Protein AF-A0A9D6YTI4-F1 (afdb_monomer)

Solvent-accessible surface area (backbone atoms only — not comparable to full-atom values): 9633 Å² total; per-residue (Å²): 77,42,58,66,55,45,52,50,51,53,55,50,54,53,65,39,66,66,62,89,86,66,73,75,53,67,73,57,38,54,54,53,72,66,28,68,40,32,37,25,18,70,43,61,28,40,53,52,48,32,61,78,53,73,54,76,61,80,39,73,37,69,86,45,40,60,65,76,82,59,52,83,89,55,102,50,78,38,57,71,70,54,52,51,50,50,27,66,52,89,71,84,84,43,73,69,58,45,50,54,49,50,53,51,49,55,49,20,40,55,51,25,54,54,52,55,63,54,35,80,74,37,52,63,37,80,48,66,32,64,69,35,52,49,47,23,48,51,38,34,38,75,72,52,29,37,83,73,51,64,85,34,66,83,53,90,85,40,39,77,38,72,40,74,60,76,85,124

pLDDT: mean 88.43, std 9.46, range [35.53, 98.31]

Secondary structure (DSSP, 8-state):
--HHHHHHHHHHHHHSPP-TT-PPPHHHHHHHHT-SEEEE---HHHHHHHHHHT---SEE-GGGSPPPP-----S----HHHHHHHHH------HHHHHHHHHHHHHHHHHHHHHHHHHTTS-EEEES-TTHHHHHHHHHHHTTEEEEE---TTSTT---EEEEPP--

Radius of gyration: 16.74 Å; Cα contacts (8 Å, |Δi|>4): 221; chains: 1; bounding box: 40×39×43 Å

Sequence (168 aa):
MSFEEFSRYIAAYELSGVDPDAQPSEALRARIRGAAMIFASDAPRVSDTLARMDVTADTLDPAFREAPPIAPKLPLLLPAIGWLALARARGEVSPTLREARAALVRRAESCAMRLAAASDKGDVALIGHGWFNRYVAQALIAQGWRNSKGPGFRSPWGFLCLQQASHR

Nearest PDB structures (foldseek):
  2a6p-assembly1_B  TM=5.998E-01  e=8.491E-04  Mycobacterium tuberculosis H37Rv
  1hux-assembly1_B  TM=5.062E-01  e=5.044E+00  Acidaminococcus fermentans
  2ps3-assembly2_B  TM=3.928E-01  e=8.817E+00  Escherichia coli
  7rcj-assembly6_F  TM=2.382E-01  e=4.187E+00  Citrobacter koseri ATCC BAA-895

Structure (mmCIF, N/CA/C/O backbone):
data_AF-A0A9D6YTI4-F1
#
_entry.id   AF-A0A9D6YTI4-F1
#
loop_
_atom_site.group_PDB
_atom_site.id
_atom_site.type_symbol
_atom_site.label_atom_id
_atom_site.label_alt_id
_atom_site.label_comp_id
_atom_site.label_asym_id
_atom_site.label_entity_id
_atom_site.label_seq_id
_atom_site.pdbx_PDB_ins_code
_atom_site.Cartn_x
_atom_site.Cartn_y
_atom_site.Cartn_z
_atom_site.occupancy
_atom_site.B_iso_or_equiv
_atom_site.auth_seq_id
_atom_site.auth_comp_id
_atom_site.auth_asym_id
_atom_site.auth_atom_id
_atom_site.pdbx_PDB_model_num
ATOM 1 N N . MET A 1 1 ? 20.752 -7.516 -13.866 1.00 91.69 1 MET A N 1
ATOM 2 C CA . MET A 1 1 ? 19.516 -8.169 -14.335 1.00 91.69 1 MET A CA 1
ATOM 3 C C . MET A 1 1 ? 18.891 -7.334 -15.443 1.00 91.69 1 MET A C 1
ATOM 5 O O . MET A 1 1 ? 18.971 -6.107 -15.374 1.00 91.69 1 MET A O 1
ATOM 9 N N . SER A 1 2 ? 18.316 -7.972 -16.459 1.00 93.19 2 SER A N 1
ATOM 10 C CA . SER A 1 2 ? 17.488 -7.331 -17.488 1.00 93.19 2 SER A CA 1
ATOM 11 C C . SER A 1 2 ? 16.151 -6.851 -16.902 1.00 93.19 2 SER A C 1
ATOM 13 O O . SER A 1 2 ? 15.808 -7.183 -15.764 1.00 93.19 2 SER A O 1
ATOM 15 N N . PHE A 1 3 ? 15.369 -6.087 -17.672 1.00 88.25 3 PHE A N 1
ATOM 16 C CA . PHE A 1 3 ? 14.021 -5.681 -17.251 1.00 88.25 3 PHE A CA 1
ATOM 17 C C . PHE A 1 3 ? 13.089 -6.886 -17.021 1.00 88.25 3 PHE A C 1
ATOM 19 O O . PHE A 1 3 ? 12.265 -6.877 -16.108 1.00 88.25 3 PHE A O 1
ATOM 26 N N . GLU A 1 4 ? 13.219 -7.940 -17.827 1.00 89.38 4 GLU A N 1
ATOM 27 C CA . GLU A 1 4 ? 12.411 -9.160 -17.706 1.00 89.38 4 GLU A CA 1
ATOM 28 C C . GLU A 1 4 ? 12.794 -9.974 -16.470 1.00 89.38 4 GLU A C 1
ATOM 30 O O . GLU A 1 4 ? 11.929 -10.455 -15.740 1.00 89.38 4 GLU A O 1
ATOM 35 N N . GLU A 1 5 ? 14.093 -10.097 -16.195 1.00 90.38 5 GLU A N 1
ATOM 36 C CA . GLU A 1 5 ? 14.595 -10.696 -14.957 1.00 90.38 5 GLU A CA 1
ATOM 37 C C . GLU A 1 5 ? 14.151 -9.899 -13.731 1.00 90.38 5 GLU A C 1
ATOM 39 O O . GLU A 1 5 ? 13.705 -10.490 -12.753 1.00 90.38 5 GLU A O 1
ATOM 44 N N . PHE A 1 6 ? 14.198 -8.568 -13.800 1.00 89.69 6 PHE A N 1
ATOM 45 C CA . PHE A 1 6 ? 13.674 -7.701 -12.751 1.00 89.69 6 PHE A CA 1
ATOM 46 C C . PHE A 1 6 ? 12.166 -7.885 -12.547 1.00 89.69 6 PHE A C 1
ATOM 48 O O . PHE A 1 6 ? 11.708 -8.000 -11.415 1.00 89.69 6 PHE A O 1
ATOM 55 N N . SER A 1 7 ? 11.392 -7.967 -13.629 1.00 86.38 7 SER A N 1
ATOM 56 C CA . SER A 1 7 ? 9.943 -8.183 -13.557 1.00 86.38 7 SER A CA 1
ATOM 57 C C . SER A 1 7 ? 9.611 -9.529 -12.908 1.00 86.38 7 SER A C 1
ATOM 59 O O . SER A 1 7 ? 8.753 -9.591 -12.029 1.00 86.38 7 SER A O 1
ATOM 61 N N . ARG A 1 8 ? 10.342 -10.594 -13.269 1.00 87.75 8 ARG A N 1
ATOM 62 C CA . ARG A 1 8 ? 10.228 -11.907 -12.616 1.00 87.75 8 ARG A CA 1
ATOM 63 C C . ARG A 1 8 ? 10.657 -11.863 -11.151 1.00 87.75 8 ARG A C 1
ATOM 65 O O . ARG A 1 8 ? 9.982 -12.454 -10.318 1.00 87.75 8 ARG A O 1
ATOM 72 N N . TYR A 1 9 ? 11.732 -11.144 -10.831 1.00 86.19 9 TYR A N 1
ATOM 73 C CA . TYR A 1 9 ? 12.196 -10.949 -9.457 1.00 86.19 9 TYR A CA 1
ATOM 74 C C . TYR A 1 9 ? 11.130 -10.262 -8.588 1.00 86.19 9 TYR A C 1
ATOM 76 O O . TYR A 1 9 ? 10.857 -10.724 -7.484 1.00 86.19 9 TYR A O 1
ATOM 84 N N . ILE A 1 10 ? 10.476 -9.211 -9.095 1.00 83.06 10 ILE A N 1
ATOM 85 C CA . ILE A 1 10 ? 9.378 -8.534 -8.388 1.00 83.06 10 ILE A CA 1
ATOM 86 C C . ILE A 1 10 ? 8.167 -9.459 -8.222 1.00 83.06 10 ILE A C 1
ATOM 88 O O . ILE A 1 10 ? 7.626 -9.539 -7.124 1.00 83.06 10 ILE A O 1
ATOM 92 N N . ALA A 1 11 ? 7.775 -10.195 -9.266 1.00 82.62 11 ALA A N 1
ATOM 93 C CA . ALA A 1 11 ? 6.665 -11.145 -9.180 1.00 82.62 11 ALA A CA 1
ATOM 94 C C . ALA A 1 11 ? 6.938 -12.262 -8.155 1.00 82.62 11 ALA A C 1
ATOM 96 O O . ALA A 1 11 ? 6.075 -12.589 -7.348 1.00 82.62 11 ALA A O 1
ATOM 97 N N . ALA A 1 12 ? 8.158 -12.806 -8.131 1.00 82.62 12 ALA A N 1
ATOM 98 C CA . ALA A 1 12 ? 8.565 -13.794 -7.135 1.00 82.62 12 ALA A CA 1
ATOM 99 C C . ALA A 1 12 ? 8.562 -13.211 -5.713 1.00 82.62 12 ALA A C 1
ATOM 101 O O . ALA A 1 12 ? 8.142 -13.886 -4.777 1.00 82.62 12 ALA A O 1
ATOM 102 N N . TYR A 1 13 ? 8.971 -11.950 -5.549 1.00 76.56 13 TYR A N 1
ATOM 103 C CA . TYR A 1 13 ? 8.908 -11.252 -4.264 1.00 76.56 13 TYR A CA 1
ATOM 104 C C . TYR A 1 13 ? 7.466 -11.047 -3.765 1.00 76.56 13 TYR A C 1
ATOM 106 O O . TYR A 1 13 ? 7.209 -11.135 -2.567 1.00 76.56 13 TYR A O 1
ATOM 114 N N . GLU A 1 14 ? 6.498 -10.804 -4.652 1.00 72.94 14 GLU A N 1
ATOM 115 C CA . GLU A 1 14 ? 5.083 -10.734 -4.254 1.00 72.94 14 GLU A CA 1
ATOM 116 C C . GLU A 1 14 ? 4.524 -12.072 -3.764 1.00 72.94 14 GLU A C 1
ATOM 118 O O . GLU A 1 14 ? 3.654 -12.089 -2.892 1.00 72.94 14 GLU A O 1
ATOM 123 N N . LEU A 1 15 ? 5.033 -13.175 -4.316 1.00 77.06 15 LEU A N 1
ATOM 124 C CA . LEU A 1 15 ? 4.659 -14.535 -3.934 1.00 77.06 15 LEU A CA 1
ATOM 125 C C . LEU A 1 15 ? 5.433 -15.045 -2.713 1.00 77.06 15 LEU A C 1
ATOM 127 O O . LEU A 1 15 ? 5.004 -16.011 -2.088 1.00 77.06 15 LEU A O 1
ATOM 131 N N . SER A 1 16 ? 6.560 -14.419 -2.365 1.00 74.31 16 SER A N 1
ATOM 132 C CA . SER A 1 16 ? 7.321 -14.771 -1.166 1.00 74.31 16 SER A CA 1
ATOM 133 C C . SER A 1 16 ? 6.629 -14.268 0.097 1.00 74.31 16 SER A C 1
ATOM 135 O O . SER A 1 16 ? 6.150 -13.133 0.129 1.00 74.31 16 SER A O 1
ATOM 137 N N . GLY A 1 17 ? 6.608 -15.098 1.140 1.00 67.62 17 GLY A N 1
ATOM 138 C CA . GLY A 1 17 ? 6.094 -14.720 2.454 1.00 67.62 17 GLY A CA 1
ATOM 139 C C . GLY A 1 17 ? 6.899 -13.597 3.114 1.00 67.62 17 GLY A C 1
ATOM 140 O O . GLY A 1 17 ? 7.966 -13.188 2.647 1.00 67.62 17 GLY A O 1
ATOM 141 N N . VAL A 1 18 ? 6.378 -13.079 4.225 1.00 69.62 18 VAL A N 1
ATOM 142 C CA . VAL A 1 18 ? 7.120 -12.111 5.047 1.00 69.62 18 VAL A CA 1
ATOM 143 C C . VAL A 1 18 ? 8.313 -12.811 5.696 1.00 69.62 18 VAL A C 1
ATOM 145 O O . VAL A 1 18 ? 8.191 -13.962 6.112 1.00 69.62 18 VAL A O 1
ATOM 148 N N . ASP A 1 19 ? 9.440 -12.099 5.792 1.00 74.44 19 ASP A N 1
ATOM 149 C CA . ASP A 1 19 ? 10.637 -12.536 6.518 1.00 74.44 19 ASP A CA 1
ATOM 150 C C . ASP A 1 19 ? 10.245 -13.241 7.838 1.00 74.44 19 ASP A C 1
ATOM 152 O O . ASP A 1 19 ? 9.569 -12.621 8.673 1.00 74.44 19 ASP A O 1
ATOM 156 N N . PRO A 1 20 ? 10.607 -14.530 8.014 1.00 69.56 20 PRO A N 1
ATOM 157 C CA . PRO A 1 20 ? 10.209 -15.321 9.168 1.00 69.56 20 PRO A CA 1
ATOM 158 C C . PRO A 1 20 ? 10.542 -14.666 10.505 1.00 69.56 20 PRO A C 1
ATOM 160 O O . PRO A 1 20 ? 9.713 -14.727 11.421 1.00 69.56 20 PRO A O 1
ATOM 163 N N . ASP A 1 21 ? 11.686 -13.986 10.570 1.00 76.75 21 ASP A N 1
ATOM 164 C CA . ASP A 1 21 ? 12.235 -13.386 11.784 1.00 76.75 21 ASP A CA 1
ATOM 165 C C . ASP A 1 21 ? 11.676 -11.978 12.042 1.00 76.75 21 ASP A C 1
ATOM 167 O O . ASP A 1 21 ? 11.723 -11.464 13.164 1.00 76.75 21 ASP A O 1
ATOM 171 N N . ALA A 1 22 ? 11.074 -11.348 11.029 1.00 75.19 22 ALA A N 1
ATOM 172 C CA . ALA A 1 22 ? 10.446 -10.044 11.171 1.00 75.19 22 ALA A CA 1
ATOM 173 C C . ALA A 1 22 ? 9.060 -10.173 11.822 1.00 75.19 22 ALA A C 1
ATOM 175 O O . ALA A 1 22 ? 8.070 -10.532 11.177 1.00 75.19 22 ALA A O 1
ATOM 176 N N . GLN A 1 23 ? 8.960 -9.795 13.094 1.00 80.19 23 GLN A N 1
ATOM 177 C CA . GLN A 1 23 ? 7.691 -9.740 13.822 1.00 80.19 23 GLN A CA 1
ATOM 178 C C . GLN A 1 23 ? 7.117 -8.317 13.851 1.00 80.19 23 GLN A C 1
ATOM 180 O O . GLN A 1 23 ? 7.872 -7.356 14.038 1.00 80.19 23 GLN A O 1
ATOM 185 N N . PRO A 1 24 ? 5.786 -8.143 13.711 1.00 84.12 24 PRO A N 1
ATOM 186 C CA . PRO A 1 24 ? 5.182 -6.843 13.951 1.00 84.12 24 PRO A CA 1
ATOM 187 C C . PRO A 1 24 ? 5.358 -6.458 15.425 1.00 84.12 24 PRO A C 1
ATOM 189 O O . PRO A 1 24 ? 5.424 -7.318 16.306 1.00 84.12 24 PRO A O 1
ATOM 192 N N . SER A 1 25 ? 5.435 -5.160 15.713 1.00 87.25 25 SER A N 1
ATOM 193 C CA . SER A 1 25 ? 5.437 -4.698 17.101 1.00 87.25 25 SER A CA 1
ATOM 194 C C . SER A 1 25 ? 4.063 -4.911 17.736 1.00 87.25 25 SER A C 1
ATOM 196 O O . SER A 1 25 ? 3.037 -4.853 17.054 1.00 87.25 25 SER A O 1
ATOM 198 N N . GLU A 1 26 ? 4.023 -5.101 19.055 1.00 89.25 26 GLU A N 1
ATOM 199 C CA . GLU A 1 26 ? 2.749 -5.263 19.767 1.00 89.25 26 GLU A CA 1
ATOM 200 C C . GLU A 1 26 ? 1.852 -4.030 19.618 1.00 89.25 26 GLU A C 1
ATOM 202 O O . GLU A 1 26 ? 0.651 -4.147 19.407 1.00 89.25 26 GLU A O 1
ATOM 207 N N . ALA A 1 27 ? 2.449 -2.837 19.607 1.00 89.06 27 ALA A N 1
ATOM 208 C CA . ALA A 1 27 ? 1.726 -1.595 19.357 1.00 89.06 27 ALA A CA 1
ATOM 209 C C . ALA A 1 27 ? 1.045 -1.569 17.975 1.00 89.06 27 ALA A C 1
ATOM 211 O O . ALA A 1 27 ? -0.057 -1.037 17.839 1.00 89.06 27 ALA A O 1
ATOM 212 N N . LEU A 1 28 ? 1.682 -2.135 16.941 1.00 89.94 28 LEU A N 1
ATOM 213 C CA . LEU A 1 28 ? 1.073 -2.250 15.617 1.00 89.94 28 LEU A CA 1
ATOM 214 C C . LEU A 1 28 ? -0.063 -3.281 15.618 1.00 89.94 28 LEU A C 1
ATOM 216 O O . LEU A 1 28 ? -1.130 -2.987 15.082 1.00 89.94 28 LEU A O 1
ATOM 220 N N . ARG A 1 29 ? 0.144 -4.445 16.251 1.00 92.06 29 ARG A N 1
ATOM 221 C CA . ARG A 1 29 ? -0.892 -5.482 16.397 1.00 92.06 29 ARG A CA 1
ATOM 222 C C . ARG A 1 29 ? -2.129 -4.946 17.108 1.00 92.06 29 ARG A C 1
ATOM 224 O O . ARG A 1 29 ? -3.224 -5.040 16.562 1.00 92.06 29 ARG A O 1
ATOM 231 N N . ALA A 1 30 ? -1.951 -4.323 18.271 1.00 91.69 30 ALA A N 1
ATOM 232 C CA . ALA A 1 30 ? -3.040 -3.747 19.053 1.00 91.69 30 ALA A CA 1
ATOM 233 C C . AL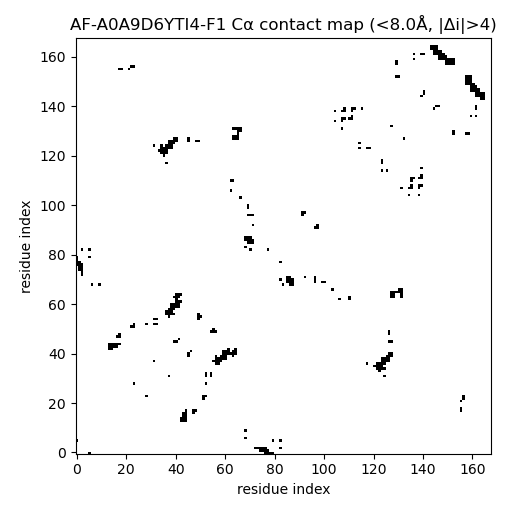A A 1 30 ? -3.848 -2.724 18.244 1.00 91.69 30 ALA A C 1
ATOM 235 O O . ALA A 1 30 ? -5.075 -2.718 18.298 1.00 91.69 30 ALA A O 1
ATOM 236 N N . ARG A 1 31 ? -3.175 -1.893 17.439 1.00 91.88 31 ARG A N 1
ATOM 237 C CA . ARG A 1 31 ? -3.858 -0.882 16.627 1.00 91.88 31 ARG A CA 1
ATOM 238 C C . ARG A 1 31 ? -4.650 -1.469 15.465 1.00 91.88 31 ARG A C 1
ATOM 240 O O . ARG A 1 31 ? -5.705 -0.944 15.144 1.00 91.88 31 ARG A O 1
ATOM 247 N N . ILE A 1 32 ? -4.152 -2.535 14.845 1.00 93.94 32 ILE A N 1
ATOM 248 C CA . ILE A 1 32 ? -4.874 -3.223 13.768 1.00 93.94 32 ILE A CA 1
ATOM 249 C C . ILE A 1 32 ? -6.064 -4.000 14.330 1.00 93.94 32 ILE A C 1
ATOM 251 O O . ILE A 1 32 ? -7.147 -3.905 13.771 1.00 93.94 32 ILE A O 1
ATOM 255 N N . ARG A 1 33 ? -5.902 -4.687 15.468 1.00 93.44 33 ARG A N 1
ATOM 256 C CA . ARG A 1 33 ? -7.010 -5.367 16.164 1.00 93.44 33 ARG A CA 1
ATOM 257 C C . ARG A 1 33 ? -8.103 -4.407 16.636 1.00 93.44 33 ARG A C 1
ATOM 259 O O . ARG A 1 33 ? -9.257 -4.799 16.708 1.00 93.44 33 ARG A O 1
ATOM 266 N N . GLY A 1 34 ? -7.734 -3.174 16.978 1.00 93.62 34 GLY A N 1
ATOM 267 C CA . GLY A 1 34 ? -8.677 -2.130 17.376 1.00 93.62 34 GLY A CA 1
ATOM 268 C C . GLY A 1 34 ? -9.366 -1.410 16.214 1.00 93.62 34 GLY A C 1
ATOM 269 O O . GLY A 1 34 ? -10.199 -0.546 16.474 1.00 93.62 34 GLY A O 1
ATOM 270 N N . ALA A 1 35 ? -9.018 -1.711 14.958 1.00 95.94 35 ALA A N 1
ATOM 271 C CA . ALA A 1 35 ? -9.684 -1.110 13.809 1.00 95.94 35 ALA A CA 1
ATOM 272 C C . ALA A 1 35 ? -11.132 -1.614 13.712 1.00 95.94 35 ALA A C 1
ATOM 274 O O . ALA A 1 35 ? -11.401 -2.800 13.880 1.00 95.94 35 ALA A O 1
ATOM 275 N N . ALA A 1 36 ? -12.057 -0.710 13.396 1.00 96.88 36 ALA A N 1
ATOM 276 C CA . ALA A 1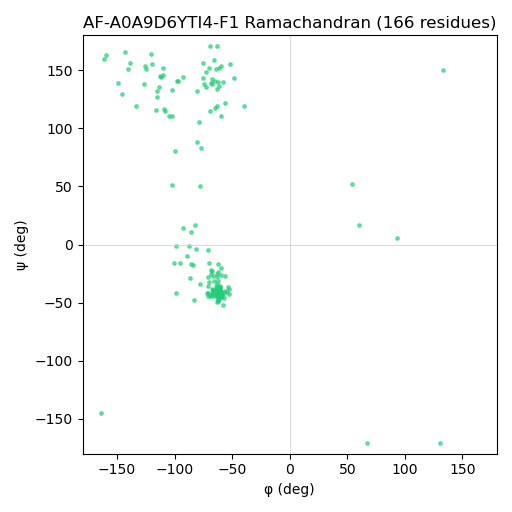 36 ? -13.453 -1.038 13.130 1.00 96.88 36 ALA A CA 1
ATOM 277 C C . ALA A 1 36 ? -13.624 -1.831 11.826 1.00 96.88 36 ALA A C 1
ATOM 279 O O . ALA A 1 36 ? -14.610 -2.548 11.671 1.00 96.88 36 ALA A O 1
ATOM 280 N N . MET A 1 37 ? -12.690 -1.676 10.881 1.00 97.56 37 MET A N 1
ATOM 281 C CA . MET A 1 37 ? -12.677 -2.434 9.634 1.00 97.56 37 MET A CA 1
ATOM 282 C C . MET A 1 37 ? -11.252 -2.654 9.119 1.00 97.56 37 MET A C 1
ATOM 284 O O . MET A 1 37 ? -10.420 -1.741 9.125 1.00 97.56 37 MET A O 1
ATOM 288 N N . ILE A 1 38 ? -10.988 -3.855 8.614 1.00 98.06 38 ILE A N 1
ATOM 289 C CA . ILE A 1 38 ? -9.710 -4.274 8.046 1.00 98.06 38 ILE A CA 1
ATOM 290 C C . ILE A 1 38 ? -9.894 -4.598 6.560 1.00 98.06 38 ILE A C 1
ATOM 292 O O . ILE A 1 38 ? -10.561 -5.557 6.174 1.00 98.06 38 ILE A O 1
ATOM 296 N N . PHE A 1 39 ? -9.235 -3.814 5.713 1.00 98.31 39 PHE A N 1
ATOM 297 C CA . PHE A 1 39 ? -9.076 -4.079 4.289 1.00 98.31 39 PHE A CA 1
ATOM 298 C C . PHE A 1 39 ? -7.733 -4.751 4.040 1.00 98.31 39 PHE A C 1
ATOM 300 O O . PHE A 1 39 ? -6.711 -4.357 4.608 1.00 98.31 39 PHE A O 1
ATOM 307 N N . ALA A 1 40 ? -7.715 -5.719 3.137 1.00 97.38 40 ALA A N 1
ATOM 308 C CA . ALA A 1 40 ? -6.507 -6.404 2.727 1.00 97.38 40 ALA A CA 1
ATOM 309 C C . ALA A 1 40 ? -6.498 -6.684 1.223 1.00 97.38 40 ALA A C 1
ATOM 311 O O . ALA A 1 40 ? -7.541 -6.883 0.600 1.00 97.38 40 ALA A O 1
ATOM 312 N N . SER A 1 41 ? -5.304 -6.739 0.635 1.00 95.06 41 SER A N 1
ATOM 313 C CA . SER A 1 41 ? -5.147 -7.389 -0.669 1.00 95.06 41 SER A CA 1
ATOM 314 C C . SER A 1 41 ? -5.190 -8.907 -0.521 1.00 95.06 41 SER A C 1
ATOM 316 O O . SER A 1 41 ? -4.772 -9.437 0.504 1.00 95.06 41 SER A O 1
ATOM 318 N N . ASP A 1 42 ? -5.550 -9.607 -1.584 1.00 92.62 42 ASP A N 1
ATOM 319 C CA . ASP A 1 42 ? -5.503 -11.069 -1.707 1.00 92.62 42 ASP A CA 1
ATOM 320 C C . ASP A 1 42 ? -4.110 -11.623 -2.086 1.00 92.62 42 ASP A C 1
ATOM 322 O O . ASP A 1 42 ? -3.990 -12.762 -2.535 1.00 92.62 42 ASP A O 1
ATOM 326 N N . ALA A 1 43 ? -3.039 -10.835 -1.938 1.00 89.38 43 ALA A N 1
ATOM 327 C CA . ALA A 1 43 ? -1.681 -11.322 -2.160 1.00 89.38 43 ALA A CA 1
ATOM 328 C C . ALA A 1 43 ? -1.283 -12.358 -1.083 1.00 89.38 43 ALA A C 1
ATOM 330 O O . ALA A 1 43 ? -1.510 -12.096 0.101 1.00 89.38 43 ALA A O 1
ATOM 331 N N . PRO A 1 44 ? -0.607 -13.473 -1.432 1.00 87.19 44 PRO A N 1
ATOM 332 C CA . PRO A 1 44 ? -0.249 -14.527 -0.470 1.00 87.19 44 PRO A CA 1
ATOM 333 C C . PRO A 1 44 ? 0.497 -14.016 0.771 1.00 87.19 44 PRO A C 1
ATOM 335 O O . PRO A 1 44 ? 0.154 -14.344 1.903 1.00 87.19 44 PRO A O 1
ATOM 338 N N . ARG A 1 45 ? 1.456 -13.106 0.579 1.00 86.12 45 ARG A N 1
ATOM 339 C CA . ARG A 1 45 ? 2.203 -12.471 1.677 1.00 86.12 45 ARG A CA 1
ATOM 340 C C . ARG A 1 45 ? 1.353 -11.639 2.638 1.00 86.12 45 ARG A C 1
ATOM 342 O O . ARG A 1 45 ? 1.773 -11.392 3.765 1.00 86.12 45 ARG A O 1
ATOM 349 N N . VAL A 1 46 ? 0.190 -11.159 2.198 1.00 90.31 46 VAL A N 1
ATOM 350 C CA . VAL A 1 46 ? -0.753 -10.443 3.064 1.00 90.31 46 VAL A CA 1
ATOM 351 C C . VAL A 1 46 ? -1.534 -11.427 3.929 1.00 90.31 4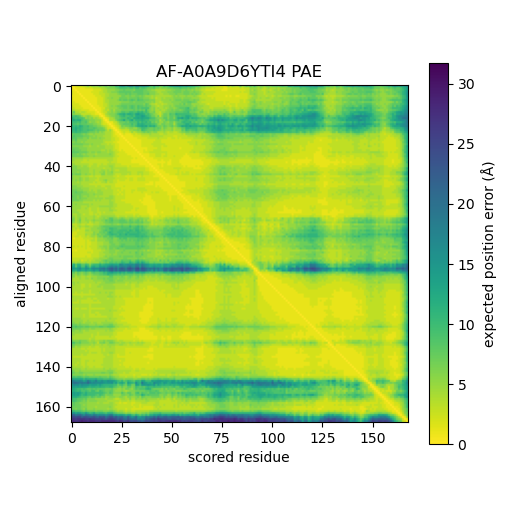6 VAL A C 1
ATOM 353 O O . VAL A 1 46 ? -1.764 -11.127 5.098 1.00 90.31 46 VAL A O 1
ATOM 356 N N . SER A 1 47 ? -1.839 -12.625 3.428 1.00 88.62 47 SER A N 1
ATOM 357 C CA . SER A 1 47 ? -2.395 -13.709 4.247 1.00 88.62 47 SER A CA 1
ATOM 358 C C . SER A 1 47 ? -1.459 -14.084 5.402 1.00 88.62 47 SER A C 1
ATOM 360 O O . SER A 1 47 ? -1.911 -14.166 6.543 1.00 88.62 47 SER A O 1
ATOM 362 N N . ASP A 1 48 ? -0.150 -14.191 5.150 1.00 88.38 48 ASP A N 1
ATOM 363 C CA . ASP A 1 48 ? 0.848 -14.414 6.212 1.00 88.38 48 ASP A CA 1
ATOM 364 C C . ASP A 1 48 ? 0.857 -13.279 7.242 1.00 88.38 48 ASP A C 1
ATOM 366 O O . ASP A 1 48 ? 1.005 -13.503 8.446 1.00 88.38 48 ASP A O 1
ATOM 370 N N . THR A 1 49 ? 0.701 -12.036 6.779 1.00 90.06 49 THR A N 1
ATOM 371 C CA . THR A 1 49 ? 0.601 -10.873 7.659 1.00 90.06 49 THR A CA 1
ATOM 372 C C . THR A 1 49 ? -0.626 -10.947 8.565 1.00 90.06 49 THR A C 1
ATOM 374 O O . THR A 1 49 ? -0.487 -10.751 9.773 1.00 90.06 49 THR A O 1
ATOM 377 N N . LEU A 1 50 ? -1.800 -11.236 8.001 1.00 92.38 50 LEU A N 1
ATOM 378 C CA . LEU A 1 50 ? -3.052 -11.375 8.747 1.00 92.38 50 LEU A CA 1
ATOM 379 C C . LEU A 1 50 ? -2.921 -12.447 9.838 1.00 92.38 50 LEU A C 1
ATOM 381 O O . LEU A 1 50 ? -3.215 -12.175 11.001 1.00 92.38 50 LEU A O 1
ATOM 385 N N . ALA A 1 51 ? -2.358 -13.610 9.492 1.00 90.44 51 ALA A N 1
ATOM 386 C CA . ALA A 1 51 ? -2.112 -14.697 10.436 1.00 90.44 51 ALA A CA 1
ATOM 387 C C . ALA A 1 51 ? -1.166 -14.286 11.581 1.00 90.44 51 ALA A C 1
ATOM 389 O O . ALA A 1 51 ? -1.461 -14.523 12.747 1.00 90.44 51 ALA A O 1
ATOM 390 N N . ARG A 1 52 ? -0.054 -13.599 11.281 1.00 88.38 52 ARG A N 1
ATOM 391 C CA . ARG A 1 52 ? 0.905 -13.115 12.302 1.00 88.38 52 ARG A CA 1
ATOM 392 C C . ARG A 1 52 ? 0.347 -12.012 13.202 1.00 88.38 52 ARG A C 1
ATOM 394 O O . ARG A 1 52 ? 0.872 -11.776 14.290 1.00 88.38 52 ARG A O 1
ATOM 401 N N . MET A 1 53 ? -0.663 -11.290 12.732 1.00 89.25 53 MET A N 1
ATOM 402 C CA . MET A 1 53 ? -1.374 -10.284 13.520 1.00 89.25 53 MET A CA 1
ATOM 403 C C . MET A 1 53 ? -2.555 -10.878 14.297 1.00 89.25 53 MET A C 1
ATOM 405 O O . MET A 1 53 ? -3.067 -10.204 15.194 1.00 89.25 53 MET A O 1
ATOM 409 N N . ASP A 1 54 ? -2.920 -12.134 14.015 1.00 91.75 54 ASP A N 1
ATOM 410 C CA . ASP A 1 54 ? -4.101 -12.819 14.547 1.00 91.75 54 ASP A CA 1
ATOM 411 C C . ASP A 1 54 ? -5.374 -11.999 14.285 1.00 91.75 54 ASP A C 1
ATOM 413 O O . ASP A 1 54 ? -6.096 -11.606 15.201 1.00 91.75 54 ASP A O 1
ATOM 417 N N . VAL A 1 55 ? -5.570 -11.621 13.017 1.00 94.25 55 VAL A N 1
ATOM 418 C CA . VAL A 1 55 ? -6.733 -10.856 12.544 1.00 94.25 55 VAL A CA 1
ATOM 419 C C . VAL A 1 55 ? -7.231 -11.393 11.208 1.00 94.25 55 VAL A C 1
ATOM 421 O O . VAL A 1 55 ? -6.471 -11.953 10.418 1.00 94.25 55 VAL A O 1
ATOM 424 N N . THR A 1 56 ? -8.506 -11.154 10.921 1.00 95.50 56 THR A N 1
ATOM 425 C CA . THR A 1 56 ? -9.131 -11.421 9.622 1.00 95.50 56 THR A CA 1
ATOM 426 C C . THR A 1 56 ? -9.459 -10.112 8.919 1.00 95.50 56 THR A C 1
ATOM 428 O O . THR A 1 56 ? -9.815 -9.134 9.568 1.00 95.50 56 THR A O 1
ATOM 431 N N . ALA A 1 57 ? -9.354 -10.087 7.592 1.00 96.81 57 ALA A N 1
ATOM 432 C CA . ALA A 1 57 ? -9.810 -8.941 6.816 1.00 96.81 57 ALA A CA 1
ATOM 433 C C . ALA A 1 57 ? -11.331 -9.001 6.621 1.00 96.81 57 ALA A C 1
ATOM 435 O O . ALA A 1 57 ? -11.851 -10.025 6.183 1.00 96.81 57 ALA A O 1
ATOM 436 N N . ASP A 1 58 ? -12.022 -7.892 6.874 1.00 97.62 58 ASP A N 1
ATOM 437 C CA . ASP A 1 58 ? -13.439 -7.718 6.532 1.00 97.62 58 ASP A CA 1
ATOM 438 C C . ASP A 1 58 ? -13.637 -7.585 5.021 1.00 97.62 58 ASP A C 1
ATOM 440 O O . ASP A 1 58 ? -14.688 -7.911 4.474 1.00 97.62 58 ASP A O 1
ATOM 444 N N . THR A 1 59 ? -12.623 -7.072 4.323 1.00 97.19 59 THR A N 1
ATOM 445 C CA . THR A 1 59 ? -12.611 -6.967 2.864 1.00 97.19 59 THR A CA 1
ATOM 446 C C . THR A 1 59 ? -11.279 -7.450 2.320 1.00 97.19 59 THR A C 1
ATOM 448 O O . THR A 1 59 ? -10.237 -6.855 2.593 1.00 97.19 59 THR A O 1
ATOM 451 N N . LEU A 1 60 ? -11.332 -8.491 1.492 1.00 96.88 60 LEU A N 1
ATOM 452 C CA . LEU A 1 60 ? -10.202 -8.992 0.721 1.00 96.88 60 LEU A CA 1
ATOM 453 C C . LEU A 1 60 ? -10.416 -8.636 -0.754 1.00 96.88 60 LEU A C 1
ATOM 455 O O . LEU A 1 60 ? -11.380 -9.101 -1.358 1.00 96.88 60 LEU A O 1
ATOM 459 N N . ASP A 1 61 ? -9.560 -7.789 -1.329 1.00 96.19 61 ASP A N 1
ATOM 460 C CA . ASP A 1 61 ? -9.787 -7.266 -2.682 1.00 96.19 61 ASP A CA 1
ATOM 461 C C . ASP A 1 61 ? -8.477 -7.047 -3.469 1.00 96.19 61 ASP A C 1
ATOM 463 O O . ASP A 1 61 ? -7.565 -6.360 -2.985 1.00 96.19 61 ASP A O 1
ATOM 467 N N . PRO A 1 62 ? -8.370 -7.568 -4.709 1.00 94.62 62 PRO A N 1
ATOM 468 C CA . PRO A 1 62 ? -7.186 -7.403 -5.551 1.00 94.62 62 PRO A CA 1
ATOM 469 C C . PRO A 1 62 ? -6.875 -5.949 -5.934 1.00 94.62 62 PRO A C 1
ATOM 471 O O . PRO A 1 62 ? -5.742 -5.643 -6.319 1.00 94.62 62 PRO A O 1
ATOM 474 N N . ALA A 1 63 ? -7.825 -5.020 -5.799 1.00 96.00 63 ALA A N 1
ATOM 475 C CA . ALA A 1 63 ? -7.587 -3.592 -5.988 1.00 96.00 63 ALA A CA 1
ATOM 476 C C . ALA A 1 63 ? -6.459 -3.060 -5.083 1.00 96.00 63 ALA A C 1
ATOM 478 O O . ALA A 1 63 ? -5.762 -2.128 -5.487 1.00 96.00 63 ALA A O 1
ATOM 479 N N . PHE A 1 64 ? -6.232 -3.693 -3.922 1.00 95.75 64 PHE A N 1
ATOM 480 C CA . PHE A 1 64 ? -5.183 -3.338 -2.963 1.00 95.75 64 PHE A CA 1
ATOM 481 C C . PHE A 1 64 ? -3.819 -4.009 -3.212 1.00 95.75 64 PHE A C 1
ATOM 483 O O . PHE A 1 64 ? -2.872 -3.737 -2.468 1.00 95.75 64 PHE A O 1
ATOM 490 N N . ARG A 1 65 ? -3.682 -4.870 -4.235 1.00 93.06 65 ARG A N 1
ATOM 491 C CA . ARG A 1 65 ? -2.385 -5.469 -4.611 1.00 93.06 65 ARG A CA 1
ATOM 492 C C . ARG A 1 65 ? -1.359 -4.398 -4.985 1.00 93.06 65 ARG A C 1
ATOM 494 O O . ARG A 1 65 ? -1.726 -3.319 -5.468 1.00 93.06 65 ARG A O 1
ATOM 501 N N . GLU A 1 66 ? -0.075 -4.722 -4.815 1.00 90.69 66 GLU A N 1
ATOM 502 C CA . GLU A 1 66 ? 1.035 -3.813 -5.122 1.00 90.69 66 GLU A CA 1
ATOM 503 C C . GLU A 1 66 ? 0.936 -3.249 -6.544 1.00 90.69 66 GLU A C 1
ATOM 505 O O . GLU A 1 66 ? 0.307 -3.810 -7.447 1.00 90.69 66 GLU A O 1
ATOM 510 N N . ALA A 1 67 ? 1.537 -2.082 -6.752 1.00 87.19 67 ALA A N 1
ATOM 511 C CA . ALA A 1 67 ? 1.647 -1.552 -8.097 1.00 87.19 67 ALA A CA 1
ATOM 512 C C . ALA A 1 67 ? 2.689 -2.358 -8.889 1.00 87.19 67 ALA A C 1
ATOM 514 O O . ALA A 1 67 ? 3.802 -2.558 -8.388 1.00 87.19 67 ALA A O 1
ATOM 515 N N . PRO A 1 68 ? 2.402 -2.729 -10.148 1.00 83.56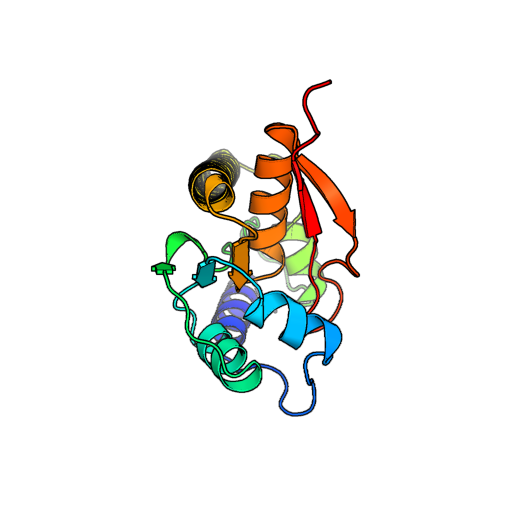 68 PRO A N 1
ATOM 516 C CA . PRO A 1 68 ? 3.434 -3.278 -11.012 1.00 83.56 68 PRO A CA 1
ATOM 517 C C . PRO A 1 68 ? 4.548 -2.237 -11.223 1.00 83.56 68 PRO A C 1
ATOM 519 O O . PRO A 1 68 ? 4.289 -1.028 -11.186 1.00 83.56 68 PRO A O 1
ATOM 522 N N . PRO A 1 69 ? 5.797 -2.663 -11.469 1.00 84.06 69 PRO A N 1
ATOM 523 C CA . PRO A 1 69 ? 6.875 -1.734 -11.773 1.00 84.06 69 PRO A CA 1
ATOM 524 C C . PRO A 1 69 ? 6.605 -1.007 -13.100 1.00 84.06 69 PRO A C 1
ATOM 526 O O . PRO A 1 69 ? 6.562 -1.623 -14.162 1.00 84.06 69 PRO A O 1
ATOM 529 N N . ILE A 1 70 ? 6.466 0.322 -13.049 1.00 87.69 70 ILE A N 1
ATOM 530 C CA . ILE A 1 70 ? 6.222 1.161 -14.234 1.00 87.69 70 ILE A CA 1
ATOM 531 C C . ILE A 1 70 ? 7.532 1.810 -14.695 1.00 87.69 70 ILE A C 1
ATOM 533 O O . ILE A 1 70 ? 7.806 2.976 -14.398 1.00 87.69 70 ILE A O 1
ATOM 537 N N . ALA A 1 71 ? 8.351 1.051 -15.423 1.00 86.69 71 ALA A N 1
ATOM 538 C CA . ALA A 1 71 ? 9.635 1.498 -15.965 1.00 86.69 71 ALA A CA 1
ATOM 539 C C . ALA A 1 71 ? 9.730 1.278 -17.486 1.00 86.69 71 ALA A C 1
ATOM 541 O O . ALA A 1 71 ? 9.076 0.380 -18.023 1.00 86.69 71 ALA A O 1
ATOM 542 N N . PRO A 1 72 ? 10.551 2.076 -18.196 1.00 85.38 72 PRO A N 1
ATOM 543 C CA . PRO A 1 72 ? 10.849 1.825 -19.600 1.00 85.38 72 PRO A CA 1
ATOM 544 C C . PRO A 1 72 ? 11.608 0.506 -19.777 1.00 85.38 72 PRO A C 1
ATOM 546 O O . PRO A 1 72 ? 12.514 0.183 -19.006 1.00 85.38 72 PRO A O 1
ATOM 549 N N . LYS A 1 73 ? 11.264 -0.232 -20.837 1.00 86.12 73 LYS A N 1
ATOM 550 C CA . LYS A 1 73 ? 11.977 -1.445 -21.254 1.00 86.12 73 LYS A CA 1
ATOM 551 C C . LYS A 1 73 ? 13.267 -1.051 -21.971 1.00 86.12 73 LYS A C 1
ATOM 553 O O . LYS A 1 73 ? 13.296 -0.941 -23.192 1.00 86.12 73 LYS A O 1
ATOM 558 N N . LEU A 1 74 ? 14.310 -0.766 -21.198 1.00 86.62 74 LEU A N 1
ATOM 559 C CA . LEU A 1 74 ? 15.624 -0.405 -21.727 1.00 86.62 74 LEU A CA 1
ATOM 560 C C . LEU A 1 74 ? 16.505 -1.657 -21.868 1.00 86.62 74 LEU A C 1
ATOM 562 O O . LEU A 1 74 ? 16.449 -2.523 -20.991 1.00 86.62 74 LEU A O 1
ATOM 566 N N . PRO A 1 75 ? 17.360 -1.752 -22.904 1.00 90.06 75 PRO A N 1
ATOM 567 C CA . PRO A 1 75 ? 18.314 -2.850 -23.075 1.00 90.06 75 PRO A CA 1
ATOM 568 C C . PRO A 1 75 ? 19.537 -2.670 -22.154 1.00 90.06 75 PRO A C 1
ATOM 570 O O . PRO A 1 75 ? 20.682 -2.688 -22.593 1.00 90.06 75 PRO A O 1
ATOM 573 N N . LEU A 1 76 ? 19.290 -2.430 -20.864 1.00 91.75 76 LEU A N 1
ATOM 574 C CA . LEU A 1 76 ? 20.310 -2.203 -19.844 1.00 91.75 76 LEU A CA 1
ATOM 575 C C . LEU A 1 76 ? 20.375 -3.390 -18.885 1.00 91.75 76 LEU A C 1
ATOM 577 O O . LEU A 1 76 ? 19.374 -4.054 -18.617 1.00 91.75 76 LEU A O 1
ATOM 581 N N . LEU A 1 77 ? 21.552 -3.612 -18.306 1.00 94.50 77 LEU A N 1
ATOM 582 C CA . LEU A 1 77 ? 21.721 -4.493 -17.158 1.00 94.50 77 LEU A CA 1
ATOM 583 C C . LEU A 1 77 ? 21.916 -3.629 -15.920 1.00 94.50 77 LEU A C 1
ATOM 585 O O . LEU A 1 77 ? 22.944 -2.977 -15.761 1.00 94.50 77 LEU A O 1
ATOM 589 N N . LEU A 1 78 ? 20.921 -3.631 -15.038 1.00 91.56 78 LEU A N 1
ATOM 590 C CA . LEU A 1 78 ? 20.957 -2.869 -13.793 1.00 91.56 78 LEU A CA 1
ATOM 591 C C . LEU A 1 78 ? 20.850 -3.809 -12.588 1.00 91.56 78 LEU A C 1
ATOM 593 O O . LEU A 1 78 ? 20.303 -4.913 -12.709 1.00 91.56 78 LEU A O 1
ATOM 597 N N . PRO A 1 79 ? 21.354 -3.405 -11.411 1.00 92.31 79 PRO A N 1
ATOM 598 C CA . PRO A 1 79 ? 20.967 -4.038 -10.156 1.00 92.31 79 PRO A CA 1
ATOM 599 C C . PRO A 1 79 ? 19.476 -3.777 -9.869 1.00 92.31 79 PRO A C 1
ATOM 601 O O . PRO A 1 79 ? 18.905 -2.803 -10.365 1.00 92.31 79 PRO A O 1
ATOM 604 N N . ALA A 1 80 ? 18.844 -4.605 -9.027 1.00 87.56 80 ALA A N 1
ATOM 605 C CA . ALA A 1 80 ? 17.419 -4.474 -8.683 1.00 87.56 80 ALA A CA 1
ATOM 606 C C . ALA A 1 80 ? 17.052 -3.062 -8.191 1.00 87.56 80 ALA A C 1
ATOM 608 O O . ALA A 1 80 ? 16.013 -2.515 -8.558 1.00 87.56 80 ALA A O 1
ATOM 609 N N . ILE A 1 81 ? 17.939 -2.435 -7.411 1.00 88.19 81 ILE A N 1
ATOM 610 C CA . ILE A 1 81 ? 17.743 -1.070 -6.912 1.00 88.19 81 ILE A CA 1
ATOM 611 C C . ILE A 1 81 ? 17.686 -0.024 -8.036 1.00 88.19 81 ILE A C 1
ATOM 613 O O . ILE A 1 81 ? 16.920 0.932 -7.937 1.00 88.19 81 ILE A O 1
ATOM 617 N N . GLY A 1 82 ? 18.434 -0.223 -9.126 1.00 90.94 82 GLY A N 1
ATOM 618 C CA . GLY A 1 82 ? 18.415 0.666 -10.290 1.00 90.94 82 GLY A CA 1
ATOM 619 C C . GLY A 1 82 ? 17.089 0.579 -11.041 1.00 90.94 82 GLY A C 1
ATOM 620 O O . GLY A 1 82 ? 16.473 1.600 -11.342 1.00 90.94 82 GLY A O 1
ATOM 621 N N . TRP A 1 83 ? 16.587 -0.639 -11.254 1.00 91.12 83 TRP A N 1
ATOM 622 C CA . TRP A 1 83 ? 15.264 -0.842 -11.843 1.00 91.12 83 TRP A CA 1
ATOM 623 C C . TRP A 1 83 ? 14.131 -0.300 -10.966 1.00 91.12 83 TRP A C 1
ATOM 625 O O . TRP A 1 83 ? 13.210 0.335 -11.480 1.00 91.12 83 TRP A O 1
ATOM 635 N N . LEU A 1 84 ? 14.219 -0.469 -9.642 1.00 88.31 84 LEU A N 1
ATOM 636 C CA . LEU A 1 84 ? 13.287 0.151 -8.698 1.00 88.31 84 LEU A CA 1
ATOM 637 C C . LEU A 1 84 ? 13.322 1.679 -8.789 1.00 88.31 84 LEU A C 1
ATOM 639 O O . LEU A 1 84 ? 12.266 2.306 -8.775 1.00 88.31 84 LEU A O 1
ATOM 643 N N . ALA A 1 85 ? 14.503 2.290 -8.896 1.00 88.50 85 ALA A N 1
ATOM 644 C CA . ALA A 1 85 ? 14.619 3.737 -9.056 1.00 88.50 85 ALA A CA 1
ATOM 645 C C . ALA A 1 85 ? 13.928 4.215 -10.345 1.00 88.50 85 ALA A C 1
ATOM 647 O O . ALA A 1 85 ? 13.129 5.151 -10.294 1.00 88.50 85 ALA A O 1
ATOM 648 N N . LEU A 1 86 ? 14.143 3.521 -11.468 1.00 88.69 86 LEU A N 1
ATOM 649 C CA . LEU A 1 86 ? 13.475 3.823 -12.739 1.00 88.69 86 LEU A CA 1
ATOM 650 C C . LEU A 1 86 ? 11.953 3.659 -12.656 1.00 88.69 86 LEU A C 1
ATOM 652 O O . LEU A 1 86 ? 11.218 4.533 -13.111 1.00 88.69 86 LEU A O 1
ATOM 656 N N . ALA A 1 87 ? 11.466 2.585 -12.029 1.00 86.81 87 ALA A N 1
ATOM 657 C CA . ALA A 1 87 ? 10.030 2.336 -11.881 1.00 86.81 87 ALA A CA 1
ATOM 658 C C . ALA A 1 87 ? 9.328 3.419 -11.045 1.00 86.81 87 ALA A C 1
ATOM 660 O O . ALA A 1 87 ? 8.146 3.707 -11.231 1.00 86.81 87 ALA A O 1
ATOM 661 N N . ARG A 1 88 ? 10.068 4.045 -10.127 1.00 86.19 88 ARG A N 1
ATOM 662 C CA . ARG A 1 88 ? 9.563 5.053 -9.190 1.00 86.19 88 ARG A CA 1
ATOM 663 C C . ARG A 1 88 ? 9.773 6.492 -9.664 1.00 86.19 88 ARG A C 1
ATOM 665 O O . ARG A 1 88 ? 9.116 7.392 -9.140 1.00 86.19 88 ARG A O 1
ATOM 672 N N . ALA A 1 89 ? 10.643 6.721 -10.648 1.00 83.69 89 ALA A N 1
ATOM 673 C CA . ALA A 1 89 ? 10.887 8.040 -11.230 1.00 83.69 89 ALA A CA 1
ATOM 674 C C . ALA A 1 89 ? 9.586 8.630 -11.791 1.00 83.69 89 ALA A C 1
ATOM 676 O O . ALA A 1 89 ? 8.793 7.899 -12.364 1.00 83.69 89 ALA A O 1
ATOM 677 N N . ARG A 1 90 ? 9.329 9.932 -11.632 1.00 71.38 90 ARG A N 1
ATOM 678 C CA . ARG A 1 90 ? 8.062 10.578 -12.050 1.00 71.38 90 ARG A CA 1
ATOM 679 C C . ARG A 1 90 ? 8.097 11.172 -13.467 1.00 71.38 90 ARG A C 1
ATOM 681 O O . ARG A 1 90 ? 7.221 11.951 -13.814 1.00 71.38 90 ARG A O 1
ATOM 688 N N . GLY A 1 91 ? 9.100 10.812 -14.266 1.00 69.12 91 GLY A N 1
ATOM 689 C CA . GLY A 1 91 ? 9.275 11.337 -15.620 1.00 69.12 91 GLY A CA 1
ATOM 690 C C . GLY A 1 91 ? 8.292 10.741 -16.628 1.00 69.12 91 GLY A C 1
ATOM 691 O O . GLY A 1 91 ? 7.981 9.548 -16.591 1.00 69.12 91 GLY A O 1
ATOM 692 N N . GLU A 1 92 ? 7.836 11.573 -17.559 1.00 65.94 92 GLU A N 1
ATOM 693 C CA . GLU A 1 92 ? 7.034 11.151 -18.705 1.00 65.94 92 GLU A CA 1
ATOM 694 C C . GLU A 1 92 ? 7.947 10.580 -19.795 1.00 65.94 92 GLU A C 1
ATOM 696 O O . GLU A 1 92 ? 8.429 11.293 -20.668 1.00 65.94 92 GLU A O 1
ATOM 701 N N . VAL A 1 93 ? 8.231 9.279 -19.720 1.00 73.69 93 VAL A N 1
ATOM 702 C CA . VAL A 1 93 ? 9.155 8.621 -20.663 1.00 73.69 93 VAL A CA 1
ATOM 703 C C . VAL A 1 93 ? 8.438 8.153 -21.938 1.00 73.69 93 VAL A C 1
ATOM 705 O O . VAL A 1 93 ? 9.047 8.087 -23.001 1.00 73.69 93 VAL A O 1
ATOM 708 N N . SER A 1 94 ? 7.139 7.835 -21.859 1.00 85.75 94 SER A N 1
ATOM 709 C CA . SER A 1 94 ? 6.312 7.490 -23.024 1.00 85.75 94 SER A CA 1
ATOM 710 C C . SER A 1 94 ? 4.807 7.626 -22.733 1.00 85.75 94 SER A C 1
ATOM 712 O O . SER A 1 94 ? 4.408 7.561 -21.564 1.00 85.75 94 SER A O 1
ATOM 714 N N . PRO A 1 95 ? 3.943 7.753 -23.764 1.00 87.12 95 PRO A N 1
ATOM 715 C CA . PRO A 1 95 ? 2.487 7.742 -23.592 1.00 87.12 95 PRO A CA 1
ATOM 716 C C . PRO A 1 95 ? 1.968 6.499 -22.855 1.00 87.12 95 PRO A C 1
ATOM 718 O O . PRO A 1 95 ? 1.136 6.624 -21.962 1.00 87.12 95 PRO A O 1
ATOM 721 N N . THR A 1 96 ? 2.511 5.314 -23.149 1.00 88.56 96 THR A N 1
ATOM 722 C CA . THR A 1 96 ? 2.125 4.056 -22.487 1.00 88.56 96 THR A CA 1
ATOM 723 C C . THR A 1 96 ? 2.429 4.072 -20.989 1.00 88.56 96 THR A C 1
ATOM 725 O O . THR A 1 96 ? 1.601 3.662 -20.179 1.00 88.56 96 THR A O 1
ATOM 728 N N . LEU A 1 97 ? 3.609 4.562 -20.594 1.00 88.81 97 LEU A N 1
ATOM 729 C CA . LEU A 1 97 ? 3.985 4.644 -19.179 1.00 88.81 97 LEU A CA 1
ATOM 730 C C . LEU A 1 97 ? 3.180 5.716 -18.440 1.00 88.81 97 LEU A C 1
ATOM 732 O O . LEU A 1 97 ? 2.876 5.545 -17.259 1.00 88.81 97 LEU A O 1
ATOM 736 N N . ARG A 1 98 ? 2.814 6.800 -19.133 1.00 89.81 98 ARG A N 1
ATOM 737 C CA . ARG A 1 98 ? 1.914 7.831 -18.610 1.00 89.81 98 ARG A CA 1
ATOM 738 C C . ARG A 1 98 ? 0.534 7.250 -18.312 1.00 89.81 98 ARG A C 1
ATOM 740 O O . ARG A 1 98 ? 0.044 7.430 -17.202 1.00 89.81 98 ARG A O 1
ATOM 747 N N . GLU A 1 99 ? -0.042 6.496 -19.248 1.00 91.44 99 GLU A N 1
ATOM 748 C CA . GLU A 1 99 ? -1.349 5.858 -19.056 1.00 91.44 99 GLU A CA 1
ATOM 749 C C . GLU A 1 99 ? -1.317 4.830 -17.919 1.00 91.44 99 GLU A C 1
ATOM 751 O O . GLU A 1 99 ? -2.187 4.838 -17.053 1.00 91.44 99 GLU A O 1
ATOM 756 N N . ALA A 1 100 ? -0.266 4.008 -17.837 1.00 90.94 100 ALA A N 1
ATOM 757 C CA . ALA A 1 100 ? -0.099 3.062 -16.734 1.00 90.94 100 ALA A CA 1
ATOM 758 C C . ALA A 1 100 ? -0.038 3.766 -15.363 1.00 90.94 100 ALA A C 1
ATOM 760 O O . ALA A 1 100 ? -0.628 3.296 -14.389 1.00 90.94 100 ALA A O 1
ATOM 761 N N . ARG A 1 101 ? 0.644 4.918 -15.277 1.00 91.19 101 ARG A N 1
ATOM 762 C CA . ARG A 1 101 ? 0.682 5.739 -14.053 1.00 91.19 101 ARG A CA 1
ATOM 763 C C . ARG A 1 101 ? -0.672 6.359 -13.745 1.00 91.19 101 ARG A C 1
ATOM 765 O O . ARG A 1 101 ? -1.074 6.344 -12.587 1.00 91.19 101 ARG A O 1
ATOM 772 N N . ALA A 1 102 ? -1.372 6.869 -14.753 1.00 92.38 102 ALA A N 1
ATOM 773 C CA . ALA A 1 102 ? -2.708 7.426 -14.583 1.00 92.38 102 ALA A CA 1
ATOM 774 C C . ALA A 1 102 ? -3.690 6.356 -14.080 1.00 92.38 102 ALA A C 1
ATOM 776 O O . ALA A 1 102 ? -4.414 6.594 -13.118 1.00 92.38 102 ALA A O 1
ATOM 777 N N . ALA A 1 103 ? -3.653 5.147 -14.644 1.00 94.62 103 ALA A N 1
ATOM 778 C CA . ALA A 1 103 ? -4.443 4.012 -14.172 1.00 94.62 103 ALA A CA 1
ATOM 779 C C . ALA A 1 103 ? -4.120 3.639 -12.715 1.00 94.62 103 ALA A C 1
ATOM 781 O O . ALA A 1 103 ? -5.033 3.397 -11.925 1.00 94.62 103 ALA A O 1
ATOM 782 N N . LEU A 1 104 ? -2.837 3.648 -12.335 1.00 94.31 104 LEU A N 1
ATOM 783 C CA . LEU A 1 104 ? -2.414 3.414 -10.953 1.00 94.31 104 LEU A CA 1
ATOM 784 C C . LEU A 1 104 ? -2.975 4.468 -9.988 1.00 94.31 104 LEU A C 1
ATOM 786 O O . LEU A 1 104 ? -3.447 4.110 -8.908 1.00 94.31 104 LEU A O 1
ATOM 790 N N . VAL A 1 105 ? -2.936 5.745 -10.378 1.00 95.19 105 VAL A N 1
ATOM 791 C CA . VAL A 1 105 ? -3.491 6.857 -9.593 1.00 95.19 105 VAL A CA 1
ATOM 792 C C . VAL A 1 105 ? -5.004 6.708 -9.446 1.00 95.19 105 VAL A C 1
ATOM 794 O O . VAL A 1 105 ? -5.483 6.681 -8.317 1.00 95.19 105 VAL A O 1
ATOM 797 N N . ARG A 1 106 ? -5.741 6.471 -10.541 1.00 97.62 106 ARG A N 1
ATOM 798 C CA . ARG A 1 106 ? -7.199 6.242 -10.502 1.00 97.62 106 ARG A CA 1
ATOM 799 C C . ARG A 1 106 ? -7.577 5.073 -9.589 1.00 97.62 106 ARG A C 1
ATOM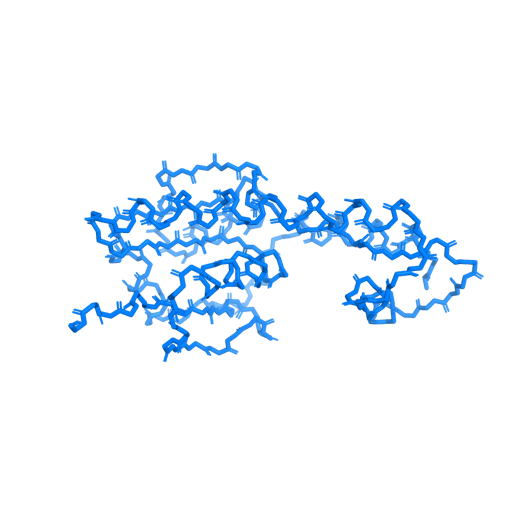 801 O O . ARG A 1 106 ? -8.529 5.159 -8.815 1.00 97.62 106 ARG A O 1
ATOM 808 N N . ARG A 1 107 ? -6.810 3.975 -9.638 1.00 97.81 107 ARG A N 1
ATOM 809 C CA . ARG A 1 107 ? -7.004 2.826 -8.738 1.00 97.81 107 ARG A CA 1
ATOM 810 C C . ARG A 1 107 ? -6.809 3.225 -7.275 1.00 97.81 107 ARG A C 1
ATOM 812 O O . ARG A 1 107 ? -7.611 2.840 -6.427 1.00 97.81 107 ARG A O 1
ATOM 819 N N . ALA A 1 108 ? -5.762 3.990 -6.976 1.00 97.75 108 ALA A N 1
ATOM 820 C CA . ALA A 1 108 ? -5.482 4.452 -5.621 1.00 97.75 108 ALA A CA 1
ATOM 821 C C . ALA A 1 108 ? -6.543 5.428 -5.095 1.00 97.75 108 ALA A C 1
ATOM 823 O O . ALA A 1 108 ? -6.923 5.321 -3.934 1.00 97.75 108 ALA A O 1
ATOM 824 N N . GLU A 1 109 ? -7.052 6.325 -5.940 1.00 98.25 109 GLU A N 1
ATOM 825 C CA . GLU A 1 109 ? -8.160 7.229 -5.613 1.00 98.25 109 GLU A CA 1
ATOM 826 C C . GLU A 1 109 ? -9.429 6.447 -5.276 1.00 98.25 109 GLU A C 1
ATOM 828 O O . GLU A 1 109 ? -10.033 6.679 -4.232 1.00 98.25 109 GLU A O 1
ATOM 833 N N . SER A 1 110 ? -9.782 5.451 -6.094 1.00 98.25 110 SER A N 1
ATOM 834 C CA . SER A 1 110 ? -10.91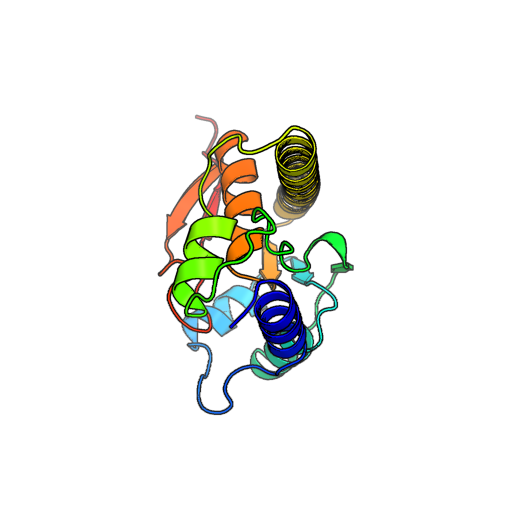9 4.5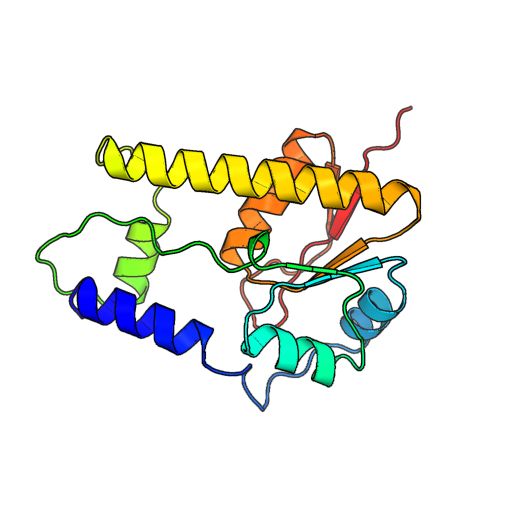67 -5.820 1.00 98.25 110 SER A CA 1
ATOM 835 C C . SER A 1 110 ? -10.772 3.828 -4.484 1.00 98.25 110 SER A C 1
ATOM 837 O O . SER A 1 110 ? -11.704 3.799 -3.680 1.00 98.25 110 SER A O 1
ATOM 839 N N . CYS A 1 111 ? -9.582 3.290 -4.200 1.00 98.12 111 CYS A N 1
ATOM 840 C CA . CYS A 1 111 ? -9.282 2.651 -2.919 1.00 98.12 111 CYS A CA 1
ATOM 841 C C . CYS A 1 111 ? -9.376 3.640 -1.748 1.00 98.12 111 CYS A C 1
ATOM 843 O O . CYS A 1 111 ? -9.973 3.320 -0.725 1.00 98.12 111 CYS A O 1
ATOM 845 N N . ALA A 1 112 ? -8.833 4.849 -1.901 1.00 98.06 112 ALA A N 1
ATOM 846 C CA . ALA A 1 112 ? -8.894 5.899 -0.889 1.00 98.06 112 ALA A CA 1
ATOM 847 C C . ALA A 1 112 ? -10.339 6.287 -0.553 1.00 98.06 112 ALA A C 1
ATOM 849 O O . ALA A 1 112 ? -10.675 6.355 0.624 1.00 98.06 112 ALA A O 1
ATOM 850 N N . MET A 1 113 ? -11.212 6.448 -1.555 1.00 97.56 113 MET A N 1
ATOM 851 C CA . MET A 1 113 ? -12.634 6.732 -1.317 1.00 97.56 113 MET A CA 1
ATOM 852 C C . MET A 1 113 ? -13.316 5.628 -0.503 1.00 97.56 113 MET A C 1
ATOM 854 O O . MET A 1 113 ? -14.089 5.926 0.402 1.00 97.56 113 MET A O 1
ATOM 858 N N . ARG A 1 114 ? -13.015 4.353 -0.788 1.00 97.88 114 ARG A N 1
ATOM 859 C CA . ARG A 1 114 ? -13.570 3.213 -0.035 1.00 97.88 114 ARG A CA 1
ATOM 860 C C . ARG A 1 114 ? -13.129 3.229 1.427 1.00 97.88 114 ARG A C 1
ATOM 862 O O . ARG A 1 114 ? -13.954 3.012 2.308 1.00 97.88 114 ARG A O 1
ATOM 869 N N . LEU A 1 115 ? -11.849 3.503 1.679 1.00 97.75 115 LEU A N 1
ATOM 870 C CA . LEU A 1 115 ? -11.304 3.587 3.036 1.00 97.75 115 LEU A CA 1
ATOM 871 C C . LEU A 1 115 ? -11.871 4.788 3.799 1.00 97.75 115 LEU A C 1
ATOM 873 O O . LEU A 1 115 ? -12.231 4.647 4.962 1.00 97.75 115 LEU A O 1
ATOM 877 N N . ALA A 1 116 ? -11.988 5.943 3.140 1.00 96.81 116 ALA A N 1
ATOM 878 C CA . ALA A 1 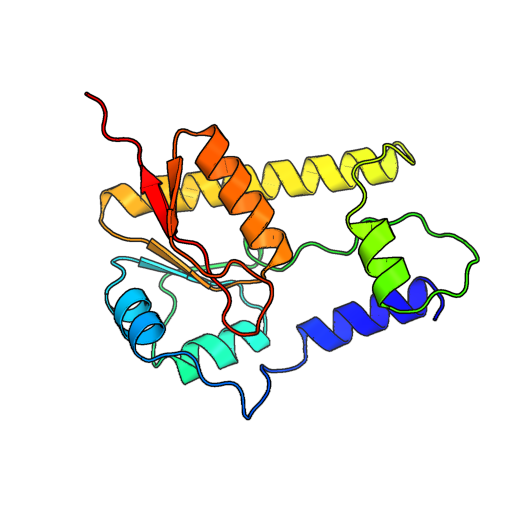116 ? -12.585 7.137 3.726 1.00 96.81 116 ALA A CA 1
ATOM 879 C C . ALA A 1 116 ? -14.059 6.899 4.092 1.00 96.81 116 ALA A C 1
ATOM 881 O O . ALA A 1 116 ? -14.449 7.161 5.222 1.00 96.81 116 ALA A O 1
ATOM 882 N N . ALA A 1 117 ? -14.855 6.308 3.198 1.00 96.44 117 ALA A N 1
ATOM 883 C CA . ALA A 1 117 ? -16.251 5.979 3.495 1.00 96.44 117 ALA A CA 1
ATOM 884 C C . ALA A 1 117 ? -16.393 4.945 4.629 1.00 96.44 117 ALA A C 1
ATOM 886 O O . ALA A 1 117 ? -17.296 5.035 5.455 1.00 96.44 117 ALA A O 1
ATOM 887 N N . ALA A 1 118 ? -15.494 3.959 4.703 1.00 96.56 118 ALA A N 1
ATOM 888 C CA . ALA A 1 118 ? -15.482 3.004 5.811 1.00 96.56 118 ALA A CA 1
ATOM 889 C C . ALA A 1 118 ? -15.116 3.666 7.152 1.00 96.56 118 ALA A C 1
ATOM 891 O O . ALA A 1 118 ? -15.564 3.200 8.201 1.00 96.56 118 ALA A O 1
ATOM 892 N N . SER A 1 119 ? -14.348 4.761 7.118 1.00 95.88 119 SER A N 1
ATOM 893 C CA . SER A 1 119 ? -13.884 5.452 8.322 1.00 95.88 119 SER A CA 1
ATOM 894 C C . SER A 1 119 ? -14.980 6.181 9.101 1.00 95.88 119 SER A C 1
ATOM 896 O O . SER A 1 119 ? -14.816 6.429 10.293 1.00 95.88 119 SER A O 1
ATOM 898 N N . ASP A 1 120 ? -16.144 6.406 8.485 1.00 93.50 120 ASP A N 1
ATOM 899 C CA . ASP A 1 120 ? -17.333 6.942 9.163 1.00 93.50 120 ASP A CA 1
ATOM 900 C C . ASP A 1 120 ? -17.808 6.040 10.320 1.00 93.50 120 ASP A C 1
ATOM 902 O O . ASP A 1 120 ? -18.524 6.486 11.217 1.00 93.50 120 ASP A O 1
ATOM 906 N N . LYS A 1 121 ? -17.408 4.760 10.316 1.00 93.12 121 LYS A N 1
ATOM 907 C CA . LYS A 1 121 ? -17.744 3.765 11.347 1.00 93.12 121 LYS A CA 1
ATOM 908 C C . LYS A 1 121 ? -16.634 3.550 12.383 1.00 93.12 121 LYS A C 1
ATOM 910 O O . LYS A 1 121 ? -16.818 2.745 13.293 1.00 93.12 121 LYS A O 1
ATOM 915 N N . GLY A 1 122 ? -15.499 4.238 12.255 1.00 94.75 122 GLY A N 1
ATOM 916 C CA . GLY A 1 122 ? -14.338 4.106 13.137 1.00 94.75 122 GLY A CA 1
ATOM 917 C C . GLY A 1 122 ? -13.024 3.924 12.377 1.00 94.75 122 GLY A C 1
ATOM 918 O O . GLY A 1 122 ? -12.963 4.059 11.159 1.00 94.75 122 GLY A O 1
ATOM 919 N N . ASP A 1 123 ? -11.951 3.611 13.102 1.00 95.44 123 ASP A N 1
ATOM 920 C CA . ASP A 1 123 ? -10.620 3.460 12.507 1.00 95.44 123 ASP A CA 1
ATOM 921 C C . ASP A 1 123 ? -10.581 2.321 11.474 1.00 95.44 123 ASP A C 1
ATOM 923 O O . ASP A 1 123 ? -11.075 1.222 11.718 1.00 95.44 123 ASP A O 1
ATOM 927 N N . VAL A 1 124 ? -9.936 2.564 10.331 1.00 97.19 124 VAL A N 1
ATOM 928 C CA . VAL A 1 124 ? -9.800 1.584 9.243 1.00 97.19 124 VAL A CA 1
ATOM 929 C C . VAL A 1 124 ? -8.334 1.209 9.055 1.00 97.19 124 VAL A C 1
ATOM 931 O O . VAL A 1 124 ? -7.464 2.078 8.946 1.00 97.19 124 VAL A O 1
ATOM 934 N N . ALA A 1 125 ? -8.052 -0.089 8.963 1.00 96.94 125 ALA A N 1
ATOM 935 C CA . ALA A 1 125 ? -6.734 -0.604 8.620 1.00 96.94 125 ALA A CA 1
ATOM 936 C C . ALA A 1 125 ? -6.696 -1.063 7.157 1.00 96.94 125 ALA A C 1
ATOM 938 O O . ALA A 1 125 ? -7.559 -1.812 6.713 1.00 96.94 125 ALA A O 1
ATOM 939 N N . LEU A 1 126 ? -5.657 -0.657 6.421 1.00 97.12 126 LEU A N 1
ATOM 940 C CA . LEU A 1 126 ? -5.305 -1.250 5.129 1.00 97.12 126 LEU A CA 1
ATOM 941 C C . LEU A 1 126 ? -4.017 -2.064 5.275 1.00 97.12 126 LEU A C 1
ATOM 943 O O . LEU A 1 126 ? -2.940 -1.508 5.512 1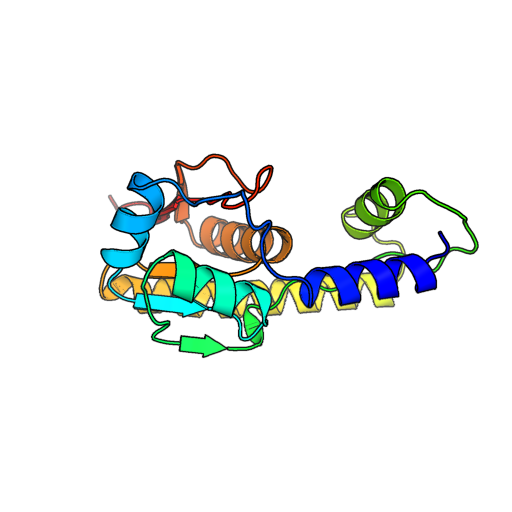.00 97.12 126 LEU A O 1
ATOM 947 N N . ILE A 1 127 ? -4.123 -3.369 5.057 1.00 95.44 127 ILE A N 1
ATOM 948 C CA . ILE A 1 127 ? -3.010 -4.310 5.028 1.00 95.44 127 ILE A CA 1
ATOM 949 C C . ILE A 1 127 ? -2.693 -4.639 3.570 1.00 95.44 127 ILE A C 1
ATOM 951 O O . ILE A 1 127 ? -3.447 -5.294 2.857 1.00 95.44 127 ILE A O 1
ATOM 955 N N . GLY A 1 128 ? -1.547 -4.162 3.106 1.00 92.44 128 GLY A N 1
ATOM 956 C CA . GLY A 1 128 ? -1.170 -4.279 1.707 1.00 92.44 128 GLY A CA 1
ATOM 957 C C . GLY A 1 128 ? 0.309 -4.016 1.518 1.00 92.44 128 GLY A C 1
ATOM 958 O O . GLY A 1 128 ? 1.140 -4.342 2.370 1.00 92.44 128 GLY A O 1
ATOM 959 N N . HIS A 1 129 ? 0.643 -3.394 0.397 1.00 89.12 129 HIS A N 1
ATOM 960 C CA . HIS A 1 129 ? 2.025 -3.248 -0.019 1.00 89.12 129 HIS A CA 1
ATOM 961 C C . HIS A 1 129 ? 2.491 -1.795 0.042 1.00 89.12 129 HIS A C 1
ATOM 963 O O . HIS A 1 129 ? 1.746 -0.848 -0.209 1.00 89.12 129 HIS A O 1
ATOM 969 N N . GLY A 1 130 ? 3.755 -1.602 0.413 1.00 88.19 130 GLY A N 1
ATOM 970 C CA . GLY A 1 130 ? 4.269 -0.288 0.777 1.00 88.19 130 GLY A CA 1
ATOM 971 C C . GLY A 1 130 ? 4.372 0.708 -0.378 1.00 88.19 130 GLY A C 1
ATOM 972 O O . GLY A 1 130 ? 4.461 1.908 -0.117 1.00 88.19 130 GLY A O 1
ATOM 973 N N . TRP A 1 131 ? 4.429 0.282 -1.642 1.00 88.44 131 TRP A N 1
ATOM 974 C CA . TRP A 1 131 ? 4.460 1.229 -2.756 1.00 88.44 131 TRP A CA 1
ATOM 975 C C . TRP A 1 131 ? 3.050 1.699 -3.122 1.00 88.44 131 TRP A C 1
ATOM 977 O O . TRP A 1 131 ? 2.815 2.905 -3.166 1.00 88.44 131 TRP A O 1
ATOM 987 N N . PHE A 1 132 ? 2.088 0.794 -3.257 1.00 93.38 132 PHE A N 1
ATOM 988 C CA . PHE A 1 132 ? 0.700 1.130 -3.545 1.00 93.38 132 PHE A CA 1
ATOM 989 C C . PHE A 1 132 ? 0.039 1.872 -2.382 1.00 93.38 132 PHE A C 1
ATOM 991 O O . PHE A 1 132 ? -0.604 2.896 -2.607 1.00 93.38 132 PHE A O 1
ATOM 998 N N . ASN A 1 133 ? 0.314 1.484 -1.131 1.00 94.88 133 ASN A N 1
ATOM 999 C CA . ASN A 1 133 ? -0.184 2.205 0.044 1.00 94.88 133 ASN A CA 1
ATOM 1000 C C . ASN A 1 133 ? 0.295 3.667 0.085 1.00 94.88 133 ASN A C 1
ATOM 1002 O O . ASN A 1 133 ? -0.400 4.514 0.639 1.00 94.88 133 ASN A O 1
ATOM 1006 N N . ARG A 1 134 ? 1.441 4.013 -0.530 1.00 92.25 134 ARG A N 1
ATOM 1007 C CA . ARG A 1 134 ? 1.853 5.424 -0.681 1.00 92.25 134 ARG A CA 1
ATOM 1008 C C . ARG A 1 134 ? 0.940 6.193 -1.632 1.00 92.25 134 ARG A C 1
ATOM 1010 O O . ARG A 1 134 ? 0.675 7.358 -1.361 1.00 92.25 134 ARG A O 1
ATOM 1017 N N . TYR A 1 135 ? 0.483 5.573 -2.720 1.00 94.88 135 TYR A N 1
ATOM 1018 C CA . TYR A 1 135 ? -0.470 6.199 -3.641 1.00 94.88 135 TYR A CA 1
ATOM 1019 C C . TYR A 1 135 ? -1.833 6.380 -2.974 1.00 94.88 135 TYR A C 1
ATOM 1021 O O . TYR A 1 135 ? -2.400 7.465 -3.049 1.00 94.88 135 TYR A O 1
ATOM 1029 N N . VAL A 1 136 ? -2.315 5.362 -2.254 1.00 97.00 136 VAL A N 1
ATOM 1030 C CA . VAL A 1 136 ? -3.564 5.459 -1.481 1.00 97.00 136 VAL A CA 1
ATOM 1031 C C . VAL A 1 136 ? -3.463 6.567 -0.431 1.00 97.00 136 VAL A C 1
ATOM 1033 O O . VAL A 1 136 ? -4.348 7.409 -0.329 1.00 97.00 136 VAL A O 1
ATOM 1036 N N . ALA A 1 137 ? -2.346 6.633 0.300 1.00 95.25 137 ALA A N 1
ATOM 1037 C CA . ALA A 1 137 ? -2.114 7.692 1.275 1.00 95.25 137 ALA A CA 1
ATOM 1038 C C . ALA A 1 137 ? -2.060 9.087 0.632 1.00 95.25 137 ALA A C 1
ATOM 1040 O O . ALA A 1 137 ? -2.606 10.030 1.193 1.00 95.25 137 ALA A O 1
ATOM 1041 N N . GLN A 1 138 ? -1.433 9.233 -0.540 1.00 94.50 138 GLN A N 1
ATOM 1042 C CA . GLN A 1 138 ? -1.425 10.499 -1.286 1.00 94.50 138 GLN A CA 1
ATOM 1043 C C . GLN A 1 138 ? -2.833 10.915 -1.717 1.00 94.50 138 GLN A C 1
ATOM 1045 O O . GLN A 1 138 ? -3.174 12.086 -1.574 1.00 94.50 138 GLN A O 1
ATOM 1050 N N . ALA A 1 139 ? -3.653 9.971 -2.186 1.00 96.69 139 ALA A N 1
ATOM 1051 C CA . ALA A 1 139 ? -5.041 10.236 -2.547 1.00 96.69 139 ALA A CA 1
ATOM 1052 C C . ALA A 1 139 ? -5.881 10.658 -1.328 1.00 96.69 139 ALA A C 1
ATOM 1054 O O . ALA A 1 139 ? -6.607 11.644 -1.406 1.00 96.69 139 ALA A O 1
ATOM 1055 N N . LEU A 1 140 ? -5.722 9.997 -0.176 1.00 96.69 140 LEU A N 1
ATOM 1056 C CA . LEU A 1 140 ? -6.360 10.420 1.078 1.00 96.69 140 LEU A CA 1
ATOM 1057 C C . LEU A 1 140 ? -5.894 11.821 1.502 1.00 96.69 140 LEU A C 1
ATOM 1059 O O . LEU A 1 140 ? -6.707 12.669 1.855 1.00 96.69 140 LEU A O 1
ATOM 1063 N N . ILE A 1 141 ? -4.595 12.115 1.421 1.00 95.06 141 ILE A N 1
ATOM 1064 C CA . ILE A 1 141 ? -4.072 13.449 1.755 1.00 95.06 141 ILE A CA 1
ATOM 1065 C C . ILE A 1 141 ? -4.654 14.525 0.828 1.00 95.06 141 ILE A C 1
ATOM 1067 O O . ILE A 1 141 ? -5.020 15.602 1.297 1.00 95.06 141 ILE A O 1
ATOM 1071 N N . ALA A 1 142 ? -4.806 14.229 -0.465 1.00 94.31 142 ALA A N 1
ATOM 1072 C CA . ALA A 1 142 ? -5.467 15.123 -1.416 1.00 94.31 142 ALA A CA 1
ATOM 1073 C C . ALA A 1 142 ? -6.952 15.365 -1.076 1.00 94.31 142 ALA A C 1
ATOM 1075 O O . ALA A 1 142 ? -7.483 16.425 -1.392 1.00 94.31 142 ALA A O 1
ATOM 1076 N N . GLN A 1 143 ? -7.596 14.429 -0.373 1.00 93.31 143 GLN A N 1
ATOM 1077 C CA . GLN A 1 143 ? -8.956 14.554 0.167 1.00 93.31 143 GLN A CA 1
ATOM 1078 C C . GLN A 1 143 ? -9.006 15.246 1.546 1.00 93.31 143 GLN A C 1
ATOM 1080 O O . GLN A 1 143 ? -10.038 15.230 2.209 1.00 93.31 143 GLN A O 1
ATOM 1085 N N . GLY A 1 144 ? -7.904 15.845 2.011 1.00 94.00 144 GLY A N 1
ATOM 1086 C CA . GLY A 1 144 ? -7.858 16.607 3.266 1.00 94.00 144 GLY A CA 1
ATOM 1087 C C . GLY A 1 144 ? -7.422 15.808 4.497 1.00 94.00 144 GLY A C 1
ATOM 1088 O O . GLY A 1 144 ? -7.410 16.348 5.607 1.00 94.00 144 GLY A O 1
ATOM 1089 N N . TRP A 1 145 ? -7.013 14.549 4.331 1.00 94.81 145 TRP A N 1
ATOM 1090 C CA . TRP A 1 145 ? -6.415 13.779 5.419 1.00 94.81 145 TRP A CA 1
ATOM 1091 C C . TRP A 1 145 ? -4.999 14.274 5.728 1.00 94.81 145 TRP A C 1
ATOM 1093 O O . TRP A 1 145 ? -4.251 14.721 4.859 1.00 94.81 145 TRP A O 1
ATOM 1103 N N . ARG A 1 146 ? -4.590 14.171 6.990 1.00 92.75 146 ARG A N 1
ATOM 1104 C CA . ARG A 1 146 ? -3.256 14.563 7.451 1.00 92.75 146 ARG A CA 1
ATOM 1105 C C . ARG A 1 146 ? -2.481 13.346 7.904 1.00 92.75 146 ARG A C 1
ATOM 1107 O O . ARG A 1 146 ? -2.998 12.507 8.638 1.00 92.75 146 ARG A O 1
ATOM 1114 N N . ASN A 1 147 ? -1.219 13.277 7.495 1.00 87.25 147 ASN A N 1
ATOM 1115 C CA . ASN A 1 147 ? -0.305 12.279 8.028 1.00 87.25 147 ASN A CA 1
ATOM 1116 C C . ASN A 1 147 ? -0.000 12.606 9.488 1.00 87.25 147 ASN A C 1
ATOM 1118 O O . ASN A 1 147 ? 0.582 13.650 9.778 1.00 87.25 147 ASN A O 1
ATOM 1122 N N . SER A 1 148 ? -0.431 11.730 10.389 1.00 77.06 148 SER A N 1
ATOM 1123 C CA . SER A 1 148 ? -0.334 11.959 11.823 1.00 77.06 148 SER A CA 1
ATOM 1124 C C . SER A 1 148 ? 0.873 11.253 12.434 1.00 77.06 148 SER A C 1
ATOM 1126 O O . SER A 1 148 ? 1.542 11.851 13.275 1.00 77.06 148 SER A O 1
ATOM 1128 N N . LYS A 1 149 ? 1.176 10.003 12.033 1.00 76.19 149 LYS A N 1
ATOM 1129 C CA . LYS A 1 149 ? 2.239 9.154 12.618 1.00 76.19 149 LYS A CA 1
ATOM 1130 C C . LYS A 1 149 ? 2.684 8.023 11.672 1.00 76.19 149 LYS A C 1
ATOM 1132 O O . LYS A 1 149 ? 1.958 7.634 10.765 1.00 76.19 149 LYS A O 1
ATOM 1137 N N . GLY A 1 150 ? 3.847 7.427 11.948 1.00 74.12 150 GLY A N 1
ATOM 1138 C CA . GLY A 1 150 ? 4.283 6.137 11.389 1.00 74.12 150 GLY A CA 1
ATOM 1139 C C . GLY A 1 150 ? 5.723 6.144 10.853 1.00 74.12 150 GLY A C 1
ATOM 1140 O O . GLY A 1 150 ? 6.190 7.184 10.391 1.00 74.12 150 GLY A O 1
ATOM 1141 N N . PRO A 1 151 ? 6.442 5.002 10.883 1.00 76.81 151 PRO A N 1
ATOM 1142 C CA . PRO A 1 151 ? 7.820 4.903 10.380 1.00 76.81 151 PRO A CA 1
ATOM 1143 C C . PRO A 1 151 ? 7.910 4.990 8.842 1.00 76.81 151 PRO A C 1
ATOM 1145 O O . PRO A 1 151 ? 9.003 4.993 8.270 1.00 76.81 151 PRO A O 1
ATOM 1148 N N . GLY A 1 152 ? 6.763 5.037 8.153 1.00 80.88 152 GLY A N 1
ATOM 1149 C CA . GLY A 1 152 ? 6.680 4.895 6.707 1.00 80.88 152 GLY A CA 1
ATOM 1150 C C . GLY A 1 152 ? 7.064 3.485 6.261 1.00 80.88 152 GLY A C 1
ATOM 1151 O O . GLY A 1 152 ? 7.240 2.575 7.062 1.00 80.88 152 GLY A O 1
ATOM 1152 N N . PHE A 1 153 ? 7.207 3.289 4.953 1.00 80.00 153 PHE A N 1
ATOM 1153 C CA . PHE A 1 153 ? 7.414 1.960 4.361 1.00 80.00 153 PHE A CA 1
ATOM 1154 C C . PHE A 1 153 ? 8.885 1.716 3.986 1.00 80.00 153 PHE A C 1
ATOM 1156 O O . PHE A 1 153 ? 9.191 1.458 2.816 1.00 80.00 153 PHE A O 1
ATOM 1163 N N . ARG A 1 154 ? 9.810 1.939 4.931 1.00 71.00 154 ARG A N 1
ATOM 1164 C CA . ARG A 1 154 ? 11.258 1.681 4.751 1.00 71.00 154 ARG A CA 1
ATOM 1165 C C . ARG A 1 154 ? 11.727 0.370 5.389 1.00 71.00 154 ARG A C 1
ATOM 1167 O O . ARG A 1 154 ? 12.800 -0.100 5.039 1.00 71.00 154 ARG A O 1
ATOM 1174 N N . SER A 1 155 ? 10.928 -0.210 6.279 1.00 70.81 155 SER A N 1
ATOM 1175 C CA . SER A 1 155 ? 11.188 -1.483 6.952 1.00 70.81 155 SER A CA 1
ATOM 1176 C C . SER A 1 155 ? 10.069 -2.488 6.655 1.00 70.81 155 SER A C 1
ATOM 1178 O O . SER A 1 155 ? 8.969 -2.072 6.257 1.00 70.81 155 SER A O 1
ATOM 1180 N N . PRO A 1 156 ? 10.294 -3.793 6.902 1.00 71.38 156 PRO A N 1
ATOM 1181 C CA . PRO A 1 156 ? 9.197 -4.729 7.127 1.00 71.38 156 PRO A CA 1
ATOM 1182 C C . PRO A 1 156 ? 8.217 -4.139 8.149 1.00 71.38 156 PRO A C 1
ATOM 1184 O O . PRO A 1 156 ? 8.631 -3.420 9.064 1.00 71.38 156 PRO A O 1
ATOM 1187 N N . TRP A 1 157 ? 6.918 -4.382 7.955 1.00 81.62 157 TRP A N 1
ATOM 1188 C CA . TRP A 1 157 ? 5.850 -3.871 8.832 1.00 81.62 157 TRP A CA 1
ATOM 1189 C C . TRP A 1 157 ? 5.756 -2.339 8.941 1.00 81.62 157 TRP A C 1
ATOM 1191 O O . TRP A 1 157 ? 5.114 -1.812 9.849 1.00 81.62 157 TRP A O 1
ATOM 1201 N N . GLY A 1 158 ? 6.380 -1.606 8.016 1.00 86.88 158 GLY A N 1
ATOM 1202 C CA . GLY A 1 158 ? 6.260 -0.157 7.941 1.00 86.88 158 GLY A CA 1
ATOM 1203 C C . GLY A 1 158 ? 4.822 0.294 7.667 1.00 86.88 158 GLY A C 1
ATOM 1204 O O . GLY A 1 158 ? 4.125 -0.302 6.848 1.00 86.88 158 GLY A O 1
ATOM 1205 N N . PHE A 1 159 ? 4.379 1.364 8.327 1.00 90.38 159 PHE A N 1
ATOM 1206 C CA . PHE A 1 159 ? 3.004 1.860 8.229 1.00 90.38 159 PHE A CA 1
ATOM 1207 C C . PHE A 1 159 ? 2.929 3.390 8.265 1.00 90.38 159 PHE A C 1
ATOM 1209 O O . PHE A 1 159 ? 3.880 4.076 8.652 1.00 90.38 159 PHE A O 1
ATOM 1216 N N . LEU A 1 160 ? 1.760 3.907 7.885 1.00 92.12 160 LEU A N 1
ATOM 1217 C CA . LEU A 1 160 ? 1.348 5.296 8.066 1.00 92.12 160 LEU A CA 1
ATOM 1218 C C . LEU A 1 160 ? 0.013 5.337 8.815 1.00 92.12 160 LEU A C 1
ATOM 1220 O O . LEU A 1 160 ? -0.800 4.422 8.703 1.00 92.12 160 LEU A O 1
ATOM 1224 N N . CYS A 1 161 ? -0.203 6.408 9.567 1.00 92.62 161 CYS A N 1
ATOM 1225 C CA . CYS A 1 161 ? -1.474 6.766 10.174 1.00 92.62 161 CYS A CA 1
ATOM 1226 C C . CYS A 1 161 ? -1.936 8.065 9.536 1.00 92.62 161 CYS A C 1
ATOM 1228 O O . CYS A 1 161 ? -1.199 9.053 9.546 1.00 92.62 161 CYS A O 1
ATOM 1230 N N . LEU A 1 162 ? -3.157 8.073 9.020 1.00 93.56 162 LEU A N 1
ATOM 1231 C CA . LEU A 1 162 ? -3.790 9.282 8.525 1.00 93.56 162 LEU A CA 1
ATOM 1232 C C . LEU A 1 162 ? -4.970 9.616 9.431 1.00 93.56 162 LEU A C 1
ATOM 1234 O O . LEU A 1 162 ? -5.620 8.720 9.959 1.00 93.56 162 LEU A O 1
ATOM 1238 N N . GLN A 1 163 ? -5.215 10.903 9.630 1.00 92.25 163 GLN A N 1
ATOM 1239 C CA . GLN A 1 163 ? -6.365 11.409 10.371 1.00 92.25 163 GLN A CA 1
ATOM 1240 C C . GLN A 1 163 ? -7.096 12.423 9.508 1.00 92.25 163 GLN A C 1
ATOM 1242 O O . GLN A 1 163 ? -6.458 13.246 8.846 1.00 92.25 163 GLN A O 1
ATOM 1247 N N . GLN A 1 164 ? -8.423 12.373 9.513 1.00 86.69 164 GLN A N 1
ATOM 1248 C CA . GLN A 1 164 ? -9.224 13.383 8.844 1.00 86.69 164 GLN A CA 1
ATOM 1249 C C . GLN A 1 164 ? -8.970 14.727 9.530 1.00 86.69 164 GLN A C 1
ATOM 1251 O O . GLN A 1 164 ? -8.924 14.812 10.761 1.00 86.69 164 GLN A O 1
ATOM 1256 N N . ALA A 1 165 ? -8.736 15.783 8.751 1.00 76.69 165 ALA A N 1
ATOM 1257 C CA . ALA A 1 165 ? -8.661 17.111 9.334 1.00 76.69 165 ALA A CA 1
ATOM 1258 C C . ALA A 1 165 ? -10.032 17.436 9.939 1.00 76.69 165 ALA A C 1
ATOM 1260 O O . ALA A 1 165 ? -11.031 17.449 9.225 1.00 76.69 165 ALA A O 1
ATOM 1261 N N . SER A 1 166 ? -10.091 17.668 11.252 1.00 60.12 166 SER A N 1
ATOM 1262 C CA . SER A 1 166 ? -11.321 18.107 11.906 1.00 60.12 166 SER A CA 1
ATOM 1263 C C . SER A 1 166 ? -11.802 19.387 11.223 1.00 60.12 166 SER A C 1
ATOM 1265 O O . SER A 1 166 ? -11.052 20.367 11.174 1.00 60.12 166 SER A O 1
ATOM 1267 N N . HIS A 1 167 ? -13.024 19.375 10.688 1.00 47.69 167 HIS A N 1
ATOM 1268 C CA . HIS A 1 167 ? -13.706 20.604 10.302 1.00 47.69 167 HIS A CA 1
ATOM 1269 C C . HIS A 1 167 ? -13.844 21.450 11.575 1.00 47.69 167 HIS A C 1
ATOM 1271 O O . HIS A 1 167 ? -14.512 21.038 12.522 1.00 47.69 167 HIS A O 1
ATOM 1277 N N . ARG A 1 168 ? -13.107 22.562 11.637 1.00 35.53 168 ARG A N 1
ATOM 1278 C CA . ARG A 1 168 ? -13.397 23.649 12.575 1.00 35.53 168 ARG A CA 1
ATOM 1279 C C . ARG A 1 168 ? -14.499 24.512 11.997 1.00 35.53 168 ARG A C 1
ATOM 1281 O O . ARG A 1 168 ? -14.483 24.681 10.756 1.00 35.53 168 ARG A O 1
#

Mean predicted aligned error: 5.22 Å

Foldseek 3Di:
DAPVVLLVVVVVVLQDADDPPDAADPVLLVVQVPAPFEEEEPGPNLVNVCVSSVHDHPHYHNLQEDQRQLADRDRDDDDSVVSNCRSPDPDCPDPVSVVSVVVLLVSLLVVLVVLVVVCVRPHYHYRYDQRSVVSNVVNNVVVQWDFDDWPGDPDVVTDTDIDHDDDD